Protein AF-A0A6M0Q9I7-F1 (afdb_monomer_lite)

Sequence (82 aa):
MNVSVKQIVEKMDQELKLALTEDPAKVRDHLLVIRSLCDLVLQEPMKSTPKIDTSTPHSLLKEPKKNIQTDDEANGDSLFDF

Structure (mmCIF, N/CA/C/O backbone):
data_AF-A0A6M0Q9I7-F1
#
_entry.id   AF-A0A6M0Q9I7-F1
#
loop_
_atom_site.group_PDB
_atom_site.id
_atom_site.type_symbol
_atom_site.label_atom_id
_atom_site.label_alt_id
_atom_site.label_comp_id
_atom_site.label_asym_id
_atom_site.label_entity_id
_atom_site.label_seq_id
_atom_site.pdbx_PDB_ins_code
_atom_site.Cartn_x
_atom_site.Cartn_y
_atom_site.Cartn_z
_atom_site.occupancy
_atom_site.B_iso_or_equiv
_atom_site.auth_seq_id
_atom_site.auth_comp_id
_atom_site.auth_asym_id
_atom_site.auth_atom_id
_atom_site.pdbx_PDB_model_num
ATOM 1 N N . MET A 1 1 ? -6.996 -10.563 13.940 1.00 46.31 1 MET A N 1
ATOM 2 C CA . MET A 1 1 ? -5.693 -9.888 13.762 1.00 46.31 1 MET A CA 1
ATOM 3 C C . MET A 1 1 ? -5.889 -8.433 14.152 1.00 46.31 1 MET A C 1
ATOM 5 O O . MET A 1 1 ? -6.567 -7.733 13.420 1.00 46.31 1 MET A O 1
ATOM 9 N N . ASN A 1 2 ? -5.382 -7.992 15.307 1.00 55.34 2 ASN A N 1
ATOM 10 C CA . ASN A 1 2 ? -5.457 -6.580 15.704 1.00 55.34 2 ASN A CA 1
ATOM 11 C C . ASN A 1 2 ? -4.238 -5.855 15.136 1.00 55.34 2 ASN A C 1
ATOM 13 O O . ASN A 1 2 ? -3.213 -5.732 15.802 1.00 55.34 2 ASN A O 1
ATOM 17 N N . VAL A 1 3 ? -4.326 -5.453 13.873 1.00 73.19 3 VAL A N 1
ATOM 18 C CA . VAL A 1 3 ? -3.326 -4.585 13.255 1.00 73.19 3 VAL A CA 1
ATOM 19 C C . VAL A 1 3 ? -3.693 -3.142 13.600 1.00 73.19 3 VAL A C 1
ATOM 21 O O . VAL A 1 3 ? -4.798 -2.693 13.326 1.00 73.19 3 VAL A O 1
ATOM 24 N N . SER A 1 4 ? -2.782 -2.420 14.250 1.00 88.75 4 SER A N 1
ATOM 25 C CA . SER A 1 4 ? -3.000 -1.013 14.594 1.00 88.75 4 SER A CA 1
ATOM 26 C C . SER A 1 4 ? -2.923 -0.129 13.349 1.00 88.75 4 SER A C 1
ATOM 28 O O . SER A 1 4 ? -2.090 -0.374 12.477 1.00 88.75 4 SER A O 1
ATOM 30 N N . VAL A 1 5 ? -3.669 0.979 13.323 1.00 91.19 5 VAL A N 1
ATOM 31 C CA . VAL A 1 5 ? -3.608 1.989 12.244 1.00 91.19 5 VAL A CA 1
ATOM 32 C C . VAL A 1 5 ? -2.165 2.412 11.929 1.00 91.19 5 VAL A C 1
ATOM 34 O O . VAL A 1 5 ? -1.784 2.481 10.766 1.00 91.19 5 VAL A O 1
ATOM 37 N N . LYS A 1 6 ? -1.314 2.588 12.952 1.00 91.88 6 LYS A N 1
ATOM 38 C CA . LYS A 1 6 ? 0.123 2.890 12.785 1.00 91.88 6 LYS A CA 1
ATOM 39 C C . LYS A 1 6 ? 0.852 1.870 11.902 1.00 91.88 6 LYS A C 1
ATOM 41 O O . LYS A 1 6 ? 1.649 2.259 11.061 1.00 91.88 6 LYS A O 1
ATOM 46 N N . GLN A 1 7 ? 0.580 0.578 12.087 1.00 93.50 7 GLN A N 1
ATOM 47 C CA . GLN A 1 7 ? 1.195 -0.491 11.296 1.00 93.50 7 GLN A CA 1
ATOM 48 C C . GLN A 1 7 ? 0.694 -0.475 9.849 1.00 93.50 7 GLN A C 1
ATOM 50 O O . GLN A 1 7 ? 1.479 -0.711 8.936 1.00 93.50 7 GLN A O 1
ATOM 55 N N . ILE A 1 8 ? -0.584 -0.152 9.627 1.00 94.69 8 ILE A N 1
ATOM 56 C CA . ILE A 1 8 ? -1.132 -0.014 8.271 1.00 94.69 8 ILE A CA 1
ATOM 57 C C . ILE A 1 8 ? -0.472 1.159 7.544 1.00 94.69 8 ILE A C 1
ATOM 59 O O . ILE A 1 8 ? -0.022 1.003 6.412 1.00 94.69 8 ILE A O 1
ATOM 63 N N . VAL A 1 9 ? -0.350 2.309 8.207 1.00 95.38 9 VAL A N 1
ATOM 64 C CA . VAL A 1 9 ? 0.290 3.498 7.628 1.00 95.38 9 VAL A CA 1
ATOM 65 C C . VAL A 1 9 ? 1.777 3.251 7.343 1.00 95.38 9 VAL A C 1
ATOM 67 O O . VAL A 1 9 ? 2.263 3.630 6.282 1.00 95.38 9 VAL A O 1
ATOM 70 N N . GLU A 1 10 ? 2.498 2.550 8.225 1.00 96.50 10 GLU A N 1
ATOM 71 C CA . GLU A 1 10 ? 3.882 2.124 7.950 1.00 96.50 10 GLU A CA 1
ATOM 72 C C . GLU A 1 10 ? 3.967 1.199 6.726 1.00 96.50 10 GLU A C 1
ATOM 74 O O . GLU A 1 10 ? 4.902 1.307 5.934 1.00 96.50 10 GLU A O 1
ATOM 79 N N . LYS A 1 11 ? 2.984 0.311 6.530 1.00 96.56 11 LYS A N 1
ATOM 80 C CA . LYS A 1 11 ? 2.923 -0.553 5.344 1.00 96.56 11 LYS A CA 1
ATOM 81 C C . LYS A 1 11 ? 2.632 0.230 4.068 1.00 96.56 11 LYS A C 1
ATOM 83 O O . LYS A 1 11 ? 3.268 -0.041 3.058 1.00 96.56 11 LYS A O 1
ATOM 88 N N . MET A 1 12 ? 1.757 1.234 4.115 1.00 97.19 12 MET A N 1
ATOM 89 C CA . MET A 1 12 ? 1.532 2.133 2.976 1.00 97.19 12 MET A CA 1
ATOM 90 C C . MET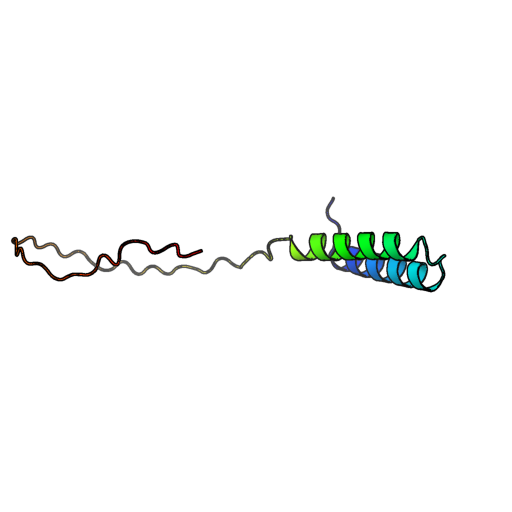 A 1 12 ? 2.817 2.849 2.548 1.00 97.19 12 MET A C 1
ATOM 92 O O . MET A 1 12 ? 3.105 2.919 1.358 1.00 97.19 12 MET A O 1
ATOM 96 N N . ASP A 1 13 ? 3.603 3.351 3.505 1.00 97.31 13 ASP A N 1
ATOM 97 C CA . ASP A 1 13 ? 4.883 4.014 3.221 1.00 97.31 13 ASP A CA 1
ATOM 98 C C . ASP A 1 13 ? 5.899 3.058 2.568 1.00 97.31 13 ASP A C 1
ATOM 100 O O . ASP A 1 13 ? 6.610 3.438 1.636 1.00 97.31 13 ASP A O 1
ATOM 104 N N . GLN A 1 14 ? 5.936 1.793 3.001 1.00 97.25 14 GLN A N 1
ATOM 105 C CA . GLN A 1 14 ? 6.762 0.765 2.359 1.00 97.25 14 GLN A CA 1
ATOM 106 C C . GLN A 1 14 ? 6.331 0.502 0.912 1.00 97.25 14 GLN A C 1
ATOM 108 O O . GLN A 1 14 ? 7.176 0.525 0.019 1.00 97.25 14 GLN A O 1
ATOM 113 N N . GLU A 1 15 ? 5.035 0.303 0.668 1.00 97.31 15 GLU A N 1
ATOM 114 C CA . GLU A 1 15 ? 4.505 0.075 -0.681 1.00 97.31 15 GLU A CA 1
ATOM 115 C C . GLU A 1 15 ? 4.741 1.281 -1.603 1.00 97.31 15 GLU A C 1
ATOM 117 O O . GLU A 1 15 ? 5.079 1.106 -2.772 1.00 97.31 15 GLU A O 1
ATOM 122 N N . LEU A 1 16 ? 4.653 2.510 -1.078 1.00 97.00 16 LEU A N 1
ATOM 123 C CA . LEU A 1 16 ? 4.975 3.728 -1.827 1.00 97.00 16 LEU A CA 1
ATOM 124 C C . LEU A 1 16 ? 6.446 3.766 -2.245 1.00 97.00 16 LEU A C 1
ATOM 126 O O . LEU A 1 16 ? 6.751 4.075 -3.395 1.00 97.00 16 LEU A O 1
ATOM 130 N N . LYS A 1 17 ? 7.365 3.430 -1.335 1.00 97.56 17 LYS A N 1
ATOM 131 C CA . LYS A 1 17 ? 8.800 3.362 -1.650 1.00 97.56 17 LYS A CA 1
ATOM 132 C C . LYS A 1 17 ? 9.091 2.312 -2.714 1.00 97.56 17 LYS A C 1
ATOM 134 O O . LYS A 1 17 ? 9.852 2.597 -3.633 1.00 97.56 17 LYS A O 1
ATOM 139 N N . LEU A 1 18 ? 8.460 1.141 -2.619 1.00 96.38 18 LEU A N 1
ATOM 140 C CA . LEU A 1 18 ? 8.597 0.092 -3.627 1.00 96.38 18 LEU A CA 1
ATOM 141 C C . LEU A 1 18 ? 8.091 0.577 -4.986 1.00 96.38 18 LEU A C 1
ATOM 143 O O . LEU A 1 18 ? 8.849 0.525 -5.949 1.00 96.38 18 LEU A O 1
ATOM 147 N N . ALA A 1 19 ? 6.893 1.163 -5.042 1.00 96.44 19 ALA A N 1
ATOM 148 C CA . ALA A 1 19 ? 6.299 1.700 -6.266 1.00 96.44 19 ALA A CA 1
ATOM 149 C C . ALA A 1 19 ? 7.161 2.768 -6.968 1.00 96.44 19 ALA A C 1
ATOM 151 O O . ALA A 1 19 ? 7.077 2.918 -8.182 1.00 96.44 19 ALA A O 1
ATOM 152 N N . LEU A 1 20 ? 7.992 3.511 -6.231 1.00 94.31 20 LEU A N 1
ATOM 153 C CA . LEU A 1 20 ? 8.916 4.494 -6.812 1.00 94.31 20 LEU A CA 1
ATOM 154 C C . LEU A 1 20 ? 10.169 3.865 -7.437 1.00 94.31 20 LEU A C 1
ATOM 156 O O . LEU A 1 20 ? 10.831 4.509 -8.247 1.00 94.31 20 LEU A O 1
ATOM 160 N N . THR A 1 21 ? 10.519 2.643 -7.035 1.00 94.56 21 THR A N 1
ATOM 161 C CA . THR A 1 21 ? 11.748 1.948 -7.459 1.00 94.56 21 THR A CA 1
ATOM 162 C C . THR A 1 21 ? 11.502 0.750 -8.375 1.00 94.56 21 THR A C 1
ATOM 164 O O . THR A 1 21 ? 12.437 0.275 -9.013 1.00 94.56 21 THR A O 1
ATOM 167 N N . GLU A 1 22 ? 10.269 0.252 -8.419 1.00 93.94 22 GLU A N 1
ATOM 168 C CA . GLU A 1 22 ? 9.866 -0.932 -9.176 1.00 93.94 22 GLU A CA 1
ATOM 169 C C . GLU A 1 22 ? 9.533 -0.638 -10.642 1.00 93.94 22 GLU A C 1
ATOM 171 O O . GLU A 1 22 ? 9.411 0.508 -11.082 1.00 93.94 22 GLU A O 1
ATOM 176 N N . ASP A 1 23 ? 9.363 -1.716 -11.406 1.00 93.12 23 ASP A N 1
ATOM 177 C CA . ASP A 1 23 ? 8.979 -1.654 -12.807 1.00 93.12 23 ASP A CA 1
ATOM 178 C C . ASP A 1 23 ? 7.608 -0.979 -12.980 1.00 93.12 23 ASP A C 1
ATOM 180 O O . ASP A 1 23 ? 6.673 -1.278 -12.226 1.00 93.12 23 ASP A O 1
ATOM 184 N N . PRO A 1 24 ? 7.402 -0.178 -14.045 1.00 89.19 24 PRO A N 1
ATOM 185 C CA . PRO A 1 24 ? 6.126 0.491 -14.327 1.00 89.19 24 PRO A CA 1
ATOM 186 C C . PRO A 1 24 ? 4.916 -0.454 -14.350 1.00 89.19 24 PRO A C 1
ATOM 188 O O . PRO A 1 24 ? 3.796 -0.050 -14.040 1.00 89.19 24 PRO A O 1
ATOM 191 N N . ALA A 1 25 ? 5.143 -1.722 -14.707 1.00 89.31 25 ALA A N 1
ATOM 192 C CA . ALA A 1 25 ? 4.127 -2.764 -14.692 1.00 89.31 25 ALA A CA 1
ATOM 193 C C . ALA A 1 25 ? 3.657 -3.121 -13.268 1.00 89.31 25 ALA A C 1
ATOM 195 O O . ALA A 1 25 ? 2.464 -3.334 -13.073 1.00 89.31 25 ALA A O 1
ATOM 196 N N . LYS A 1 26 ? 4.561 -3.130 -12.277 1.00 92.62 26 LYS A N 1
ATOM 197 C CA . LYS A 1 26 ? 4.261 -3.482 -10.877 1.00 92.62 26 LYS A CA 1
ATOM 198 C C . LYS A 1 26 ? 3.795 -2.296 -10.039 1.00 92.62 26 LYS A C 1
ATOM 200 O O . LYS A 1 26 ? 3.134 -2.488 -9.022 1.00 92.62 26 LYS A O 1
ATOM 205 N N . VAL A 1 27 ? 4.062 -1.062 -10.477 1.00 96.50 27 VAL A N 1
ATOM 206 C CA . VAL A 1 27 ? 3.569 0.155 -9.804 1.00 96.50 27 VAL A CA 1
ATOM 207 C C . VAL A 1 27 ? 2.055 0.100 -9.595 1.00 96.50 27 VAL A C 1
ATOM 209 O O . VAL A 1 27 ? 1.566 0.452 -8.523 1.00 96.50 27 VAL A O 1
ATOM 212 N N . ARG A 1 28 ? 1.297 -0.384 -10.590 1.00 95.31 28 ARG A N 1
ATOM 213 C CA . ARG A 1 28 ? -0.162 -0.529 -10.467 1.00 95.31 28 ARG A CA 1
ATOM 214 C C . ARG A 1 28 ? -0.554 -1.472 -9.333 1.00 95.31 28 ARG A C 1
ATOM 216 O O . ARG A 1 28 ? -1.488 -1.151 -8.603 1.00 95.31 28 ARG A O 1
ATOM 223 N N . ASP A 1 29 ? 0.163 -2.575 -9.162 1.00 95.75 29 ASP A N 1
ATOM 224 C CA . ASP A 1 29 ? -0.120 -3.558 -8.117 1.00 95.75 29 ASP A CA 1
ATOM 225 C C . ASP A 1 29 ? 0.148 -2.968 -6.726 1.00 95.75 29 ASP A C 1
ATOM 227 O O . ASP A 1 29 ? -0.717 -3.043 -5.854 1.00 95.75 29 ASP A O 1
ATOM 231 N N . HIS A 1 30 ? 1.270 -2.264 -6.544 1.00 97.44 30 HIS A N 1
ATOM 232 C CA . HIS A 1 30 ? 1.570 -1.558 -5.291 1.00 97.44 30 HIS A CA 1
ATOM 233 C C . HIS A 1 30 ? 0.506 -0.499 -4.947 1.00 97.44 30 HIS A C 1
ATOM 235 O O . HIS A 1 30 ? 0.062 -0.398 -3.802 1.00 97.44 30 HIS A O 1
ATOM 241 N N . LEU A 1 31 ? 0.017 0.255 -5.938 1.00 96.81 31 LEU A N 1
ATOM 242 C CA . LEU A 1 31 ? -1.056 1.235 -5.729 1.00 96.81 31 LEU A CA 1
ATOM 243 C C . LEU A 1 31 ? -2.393 0.580 -5.338 1.00 96.81 31 LEU A C 1
ATOM 245 O O . LEU A 1 31 ? -3.138 1.145 -4.533 1.00 96.81 31 LEU A O 1
ATOM 249 N N . LEU A 1 32 ? -2.704 -0.610 -5.863 1.00 97.56 32 LEU A N 1
ATOM 250 C CA . LEU A 1 32 ? -3.894 -1.372 -5.465 1.00 97.56 32 LEU A CA 1
ATOM 251 C C . LEU A 1 32 ? -3.799 -1.868 -4.017 1.00 97.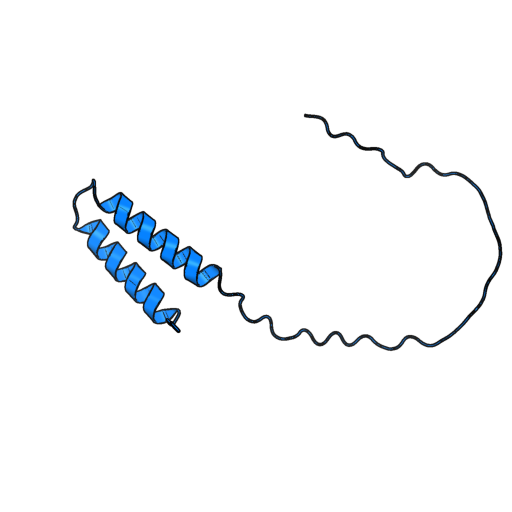56 32 LEU A C 1
ATOM 253 O O . LEU A 1 32 ? -4.797 -1.832 -3.288 1.00 97.56 32 LEU A O 1
ATOM 257 N N . VAL A 1 33 ? -2.605 -2.277 -3.578 1.00 97.12 33 VAL A N 1
ATOM 258 C CA . VAL A 1 33 ? -2.355 -2.634 -2.175 1.00 97.12 33 VAL A CA 1
ATOM 259 C C . VAL A 1 33 ? -2.576 -1.417 -1.281 1.00 97.12 33 VAL A C 1
ATOM 261 O O . VAL A 1 33 ? -3.354 -1.498 -0.334 1.00 97.12 33 VAL A O 1
ATOM 264 N N . ILE A 1 34 ? -1.983 -0.266 -1.615 1.00 97.19 34 ILE A N 1
ATOM 265 C CA . ILE A 1 34 ? -2.152 0.979 -0.847 1.00 97.19 34 ILE A CA 1
ATOM 266 C C . ILE A 1 34 ? -3.631 1.365 -0.736 1.00 97.19 34 ILE A C 1
ATOM 268 O O . ILE A 1 34 ? -4.098 1.678 0.358 1.00 97.19 34 ILE A O 1
ATOM 272 N N . ARG A 1 35 ? -4.396 1.288 -1.835 1.00 97.69 35 ARG A N 1
ATOM 273 C CA . ARG A 1 35 ? -5.845 1.540 -1.813 1.00 97.69 35 ARG A CA 1
ATOM 274 C C . ARG A 1 35 ? -6.564 0.619 -0.826 1.00 97.69 35 ARG A C 1
ATOM 276 O O . ARG A 1 35 ? -7.340 1.096 -0.006 1.00 97.69 35 ARG A O 1
ATOM 283 N N . SER A 1 36 ? -6.264 -0.675 -0.872 1.00 95.81 36 SER A N 1
ATOM 284 C CA . SER A 1 36 ? -6.873 -1.665 0.024 1.00 95.81 36 SER A CA 1
ATOM 285 C C . SER A 1 36 ? -6.532 -1.391 1.494 1.00 95.81 36 SER A C 1
ATOM 287 O O . SER A 1 36 ? -7.373 -1.565 2.372 1.00 95.81 36 SER A O 1
ATOM 289 N N . LEU A 1 37 ? -5.312 -0.917 1.771 1.00 95.25 37 LEU A N 1
ATOM 290 C CA . LEU A 1 37 ? -4.897 -0.492 3.109 1.00 95.25 37 LEU A CA 1
ATOM 291 C C . LEU A 1 37 ? -5.670 0.752 3.581 1.00 95.25 37 LEU A C 1
ATOM 293 O O . LEU A 1 37 ? -6.020 0.827 4.758 1.00 95.25 37 LEU A O 1
ATOM 297 N N . CYS A 1 38 ? -5.962 1.712 2.693 1.00 95.50 38 CYS A N 1
ATOM 298 C CA . CYS A 1 38 ? -6.804 2.871 3.021 1.00 95.50 38 CYS A CA 1
ATOM 299 C C . CYS A 1 38 ? -8.215 2.416 3.380 1.00 95.50 38 CYS A C 1
ATOM 301 O O . CYS A 1 38 ? -8.748 2.814 4.414 1.00 95.50 38 CYS A O 1
ATOM 303 N N . ASP A 1 39 ? -8.789 1.550 2.546 1.00 94.06 39 ASP A N 1
ATOM 304 C CA . ASP A 1 39 ? -10.131 1.018 2.748 1.00 94.06 39 ASP A CA 1
ATOM 305 C C . ASP A 1 39 ? -10.222 0.268 4.087 1.00 94.06 39 ASP A C 1
ATOM 307 O O . ASP A 1 39 ? -11.171 0.476 4.837 1.00 94.06 39 ASP A O 1
ATOM 311 N N . LEU A 1 40 ? -9.200 -0.517 4.451 1.00 91.56 40 LEU A N 1
ATOM 312 C CA . LEU A 1 40 ? -9.139 -1.231 5.731 1.00 91.56 40 LEU A CA 1
ATOM 313 C C . LEU A 1 40 ? -9.177 -0.288 6.946 1.00 91.56 40 LEU A C 1
ATOM 315 O O . LEU A 1 40 ? -9.875 -0.573 7.915 1.00 91.56 40 LEU A O 1
ATOM 319 N N . VAL A 1 41 ? -8.446 0.831 6.902 1.00 90.94 41 VAL A N 1
ATOM 320 C CA . VAL A 1 41 ? -8.428 1.823 7.997 1.00 90.94 41 VAL A CA 1
ATOM 321 C C . VAL A 1 41 ? -9.757 2.570 8.090 1.00 90.94 41 VAL A C 1
ATOM 323 O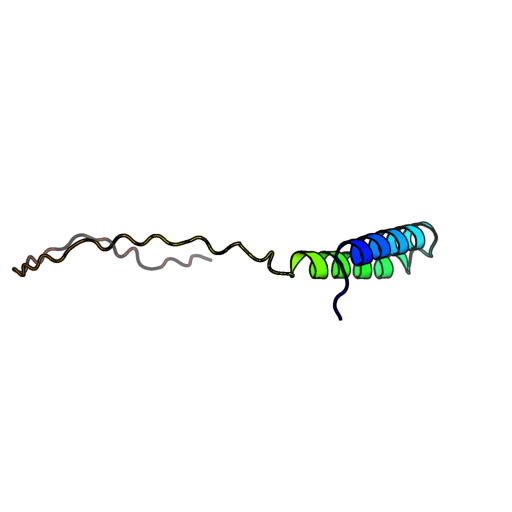 O . VAL A 1 41 ? -10.228 2.855 9.187 1.00 90.94 41 VAL A O 1
ATOM 326 N N . LEU A 1 42 ? -10.358 2.903 6.946 1.00 90.38 42 LEU A N 1
ATOM 327 C CA . LEU A 1 42 ? -11.586 3.697 6.878 1.00 90.38 42 LEU A CA 1
ATOM 328 C C . LEU A 1 42 ? -12.854 2.877 7.161 1.00 90.38 42 LEU A C 1
ATOM 330 O O . LEU A 1 42 ? -13.866 3.448 7.562 1.00 90.38 42 LEU A O 1
ATOM 334 N N . GLN A 1 43 ? -12.812 1.558 6.958 1.00 82.44 43 GLN A N 1
ATOM 335 C CA . GLN A 1 43 ? -13.921 0.646 7.249 1.00 82.44 43 GLN A CA 1
ATOM 336 C C . GLN A 1 43 ? -14.065 0.310 8.734 1.00 82.44 43 GLN A C 1
ATOM 338 O O . GLN A 1 43 ? -15.127 -0.179 9.124 1.00 82.44 43 GLN A O 1
ATOM 343 N N . GLU A 1 44 ? -13.051 0.555 9.574 1.00 70.19 44 GLU A N 1
ATOM 344 C CA . GLU A 1 44 ? -13.247 0.432 11.016 1.00 70.19 44 GLU A CA 1
ATOM 345 C C . GLU A 1 44 ? -14.283 1.481 11.443 1.00 70.19 44 GLU A C 1
ATOM 347 O O . GLU A 1 44 ? -14.019 2.681 11.305 1.00 70.19 44 GLU A O 1
ATOM 352 N N . PRO A 1 45 ? -15.464 1.081 11.962 1.00 57.12 45 PRO A N 1
ATOM 353 C CA . PRO A 1 45 ? -16.376 2.046 12.536 1.00 57.12 45 PRO A CA 1
ATOM 354 C C . PRO A 1 45 ? -15.616 2.676 13.696 1.00 57.12 45 PRO A C 1
ATOM 356 O O . PRO A 1 45 ? -15.409 2.027 14.728 1.00 57.12 45 PRO A O 1
ATOM 359 N N . MET A 1 46 ? -15.160 3.925 13.523 1.00 54.75 46 MET A N 1
ATOM 360 C CA . MET A 1 46 ? -14.760 4.769 14.641 1.00 54.75 46 MET A CA 1
ATOM 361 C C . MET A 1 46 ? -15.868 4.578 15.653 1.00 54.75 46 MET A C 1
ATOM 363 O O . MET A 1 46 ? -17.013 4.899 15.339 1.00 54.75 46 MET A O 1
ATOM 367 N N . LYS A 1 47 ? -15.556 3.945 16.790 1.00 52.38 47 LYS A N 1
ATOM 368 C CA . LYS A 1 47 ? -16.523 3.705 17.855 1.00 52.38 47 LYS A CA 1
ATOM 369 C C . LYS A 1 47 ? -17.077 5.070 18.217 1.00 52.38 47 LYS A C 1
ATOM 371 O O . LYS A 1 47 ? -16.461 5.812 18.977 1.00 52.38 47 LYS A O 1
ATOM 376 N N . SER A 1 48 ? -18.198 5.415 17.599 1.00 49.62 48 SER A N 1
ATOM 377 C CA . SER A 1 48 ? -18.984 6.580 17.908 1.00 49.62 48 SER A CA 1
ATOM 378 C C . SER A 1 48 ? -19.320 6.386 19.366 1.00 49.62 48 SER A C 1
ATOM 380 O O . SER A 1 48 ? -19.998 5.425 19.738 1.00 49.62 48 SER A O 1
ATOM 382 N N . THR A 1 49 ? -18.722 7.236 20.190 1.00 53.88 49 THR A N 1
ATOM 383 C CA . THR A 1 49 ? -19.063 7.363 21.595 1.00 53.88 49 THR A CA 1
ATOM 384 C C . THR A 1 49 ? -20.587 7.350 21.700 1.00 53.88 49 THR A C 1
ATOM 386 O O . THR A 1 49 ? -21.252 7.978 20.867 1.00 53.88 49 THR A O 1
ATOM 389 N N . PRO A 1 50 ? -21.168 6.589 22.643 1.00 50.78 50 PRO A N 1
ATOM 390 C CA . PRO A 1 50 ? -22.612 6.535 22.767 1.00 50.78 50 PRO A CA 1
ATOM 391 C C . PRO A 1 50 ? -23.095 7.961 23.020 1.00 50.78 50 PRO A C 1
ATOM 393 O O . PRO A 1 50 ? -22.802 8.553 24.061 1.00 50.78 50 PRO A O 1
ATOM 396 N N . LYS A 1 51 ? -23.787 8.541 22.034 1.00 54.72 51 LYS A N 1
ATOM 397 C CA . LYS A 1 51 ? -24.594 9.732 22.256 1.00 54.72 51 LYS A CA 1
ATOM 398 C C . LYS A 1 51 ? -25.640 9.293 23.269 1.00 54.72 51 LYS A C 1
ATOM 400 O O . LYS A 1 51 ? -26.456 8.424 22.983 1.00 54.72 51 LYS A O 1
ATOM 405 N N . ILE A 1 52 ? -25.528 9.808 24.486 1.00 54.00 52 ILE A N 1
ATOM 406 C CA . ILE A 1 52 ? -26.537 9.629 25.520 1.00 54.00 52 ILE A CA 1
ATOM 407 C C . ILE A 1 52 ? -27.766 10.382 25.012 1.00 54.00 52 ILE A C 1
ATOM 409 O O . ILE A 1 52 ? -27.866 11.599 25.176 1.00 54.00 52 ILE A O 1
ATOM 413 N N . ASP A 1 53 ? -28.669 9.666 24.343 1.00 51.03 53 ASP A N 1
ATOM 414 C CA . ASP A 1 53 ? -30.020 10.136 24.068 1.00 51.03 53 ASP A CA 1
ATOM 415 C C . ASP A 1 53 ? -30.730 10.295 25.411 1.00 51.03 53 ASP A C 1
ATOM 417 O O . ASP A 1 53 ? -31.339 9.373 25.956 1.00 51.03 53 ASP A O 1
ATOM 421 N N . THR A 1 54 ? -30.608 11.494 25.974 1.00 50.66 54 THR A N 1
ATOM 422 C CA . THR A 1 54 ? -31.402 11.932 27.119 1.00 50.66 54 THR A CA 1
ATOM 423 C C . THR A 1 54 ? -32.803 12.227 26.593 1.00 50.66 54 THR A C 1
ATOM 425 O O . THR A 1 54 ? -33.177 13.374 26.367 1.00 50.66 54 THR A O 1
ATOM 428 N N . SER A 1 55 ? -33.563 11.166 26.326 1.00 55.31 55 SER A N 1
ATOM 429 C CA . SER A 1 55 ? -34.996 11.261 26.078 1.00 55.31 55 SER A CA 1
ATOM 430 C C . SER A 1 55 ? -35.670 11.577 27.410 1.00 55.31 55 SER A C 1
ATOM 432 O O . SER A 1 55 ? -35.849 10.732 28.286 1.00 55.31 55 SER A O 1
ATOM 434 N N . THR A 1 56 ? -35.979 12.856 27.588 1.00 53.84 56 THR A N 1
ATOM 435 C CA . THR A 1 56 ? -36.839 13.361 28.650 1.00 53.84 56 THR A CA 1
ATOM 436 C C . THR A 1 56 ? -38.206 12.669 28.581 1.00 53.84 56 THR A C 1
ATOM 438 O O . THR A 1 56 ? -38.808 12.609 27.505 1.00 53.84 56 THR A O 1
ATOM 441 N N . PRO A 1 57 ? -38.750 12.159 29.702 1.00 46.88 57 PRO A N 1
ATOM 442 C CA . PRO A 1 57 ? -40.097 11.615 29.717 1.00 46.88 57 PRO A CA 1
ATOM 443 C C . PRO A 1 57 ? -41.081 12.786 29.701 1.00 46.88 57 PRO A C 1
ATOM 445 O O . PRO A 1 57 ? -41.361 13.399 30.732 1.00 46.88 57 PRO A O 1
ATOM 448 N N . HIS A 1 58 ? -41.598 13.130 28.523 1.00 49.41 58 HIS A N 1
ATOM 449 C CA . HIS A 1 58 ? -42.739 14.031 28.449 1.00 49.41 58 HIS A CA 1
ATOM 450 C C . HIS A 1 58 ? -43.990 13.301 28.939 1.00 49.41 58 HIS A C 1
ATOM 452 O O . HIS A 1 58 ? -44.420 12.282 28.403 1.00 49.41 58 HIS A O 1
ATOM 458 N N . SER A 1 59 ? -44.491 13.854 30.039 1.00 42.78 59 SER A N 1
ATOM 459 C CA . SER A 1 59 ? -45.684 13.510 30.790 1.00 42.78 59 SER A CA 1
ATOM 460 C C . SER A 1 59 ? -46.873 13.091 29.925 1.00 42.78 59 SER A C 1
ATOM 462 O O . SER A 1 59 ? -47.228 13.754 28.953 1.00 42.78 59 SER A O 1
ATOM 464 N N . LEU A 1 60 ? -47.539 12.039 30.407 1.00 51.19 60 LEU A N 1
ATOM 465 C CA . LEU A 1 60 ? -48.977 11.799 30.311 1.00 51.19 60 LEU A CA 1
ATOM 466 C C . LEU A 1 60 ? -49.761 13.099 30.096 1.00 51.19 60 LEU A C 1
ATOM 468 O O . LEU A 1 60 ? -49.626 13.997 30.922 1.00 51.19 60 LEU A O 1
ATOM 472 N N . LEU A 1 61 ? -50.610 13.144 29.066 1.00 45.22 61 LEU A N 1
ATOM 473 C CA . LEU A 1 61 ? -51.994 13.622 29.138 1.00 45.22 61 LEU A CA 1
ATOM 474 C C . LEU A 1 61 ? -52.750 13.196 27.868 1.00 45.22 61 LEU A C 1
ATOM 476 O O . LEU A 1 61 ? -52.259 13.245 26.746 1.00 45.22 61 LEU A O 1
ATOM 480 N N . LYS A 1 62 ? -53.950 12.688 28.110 1.00 48.97 62 LYS A N 1
ATOM 481 C CA . LYS A 1 62 ? -54.827 11.920 27.235 1.00 48.97 62 LYS A CA 1
ATOM 482 C C . LYS A 1 62 ? -56.009 12.809 26.878 1.00 48.97 62 LYS A C 1
ATOM 484 O O . LYS A 1 62 ? -56.711 13.181 27.806 1.00 48.97 62 LYS A O 1
ATOM 489 N N . GLU A 1 63 ? -56.307 13.045 25.600 1.00 49.84 63 GLU A N 1
ATOM 490 C CA . GLU A 1 63 ? -57.681 13.345 25.169 1.00 49.84 63 GLU A CA 1
ATOM 491 C C . GLU A 1 63 ? -57.961 12.863 23.731 1.00 49.84 63 GLU A C 1
ATOM 493 O O . GLU A 1 63 ? -57.158 13.104 22.832 1.00 49.84 63 GLU A O 1
ATOM 498 N N . PRO A 1 64 ? -59.101 12.186 23.494 1.00 54.84 64 PRO A N 1
ATOM 499 C CA . PRO A 1 64 ? -59.616 11.880 22.164 1.00 54.84 64 PRO A CA 1
ATOM 500 C C . PRO A 1 64 ? -60.635 12.947 21.734 1.00 54.84 64 PRO A C 1
ATOM 502 O O . PRO A 1 64 ? -61.386 13.407 22.590 1.00 54.84 64 PRO A O 1
ATOM 505 N N . LYS A 1 65 ? -60.730 13.280 20.433 1.00 42.56 65 LYS A N 1
ATOM 506 C CA . LYS A 1 65 ? -61.978 13.694 19.740 1.00 42.56 65 LYS A CA 1
ATOM 507 C C . LYS A 1 65 ? -61.747 14.029 18.249 1.00 42.56 65 LYS A C 1
ATOM 509 O O . LYS A 1 65 ? -61.100 15.011 17.923 1.00 42.56 65 LYS A O 1
ATOM 514 N N . LYS A 1 66 ? -62.456 13.266 17.406 1.00 41.38 66 LYS A N 1
ATOM 515 C CA . LYS A 1 66 ? -63.404 13.740 16.375 1.00 41.38 66 LYS A CA 1
ATOM 516 C C . LYS A 1 66 ? -62.857 14.307 15.045 1.00 41.38 66 LYS A C 1
ATOM 518 O O . LYS A 1 66 ? -62.595 15.490 14.907 1.00 41.38 66 LYS A O 1
ATOM 523 N N . ASN A 1 67 ? -62.835 13.408 14.060 1.00 45.00 67 ASN A N 1
ATOM 524 C CA . ASN A 1 67 ? -63.197 13.524 12.639 1.00 45.00 67 ASN A CA 1
ATOM 525 C C . ASN A 1 67 ? -63.367 14.952 12.067 1.00 45.00 67 ASN A C 1
ATOM 527 O O . ASN A 1 67 ? -64.398 15.582 12.300 1.00 45.00 67 ASN A O 1
ATOM 531 N N . ILE A 1 68 ? -62.444 15.366 11.194 1.00 46.97 68 ILE A N 1
ATOM 532 C CA . ILE A 1 68 ? -62.704 16.273 10.065 1.00 46.97 68 ILE A CA 1
ATOM 533 C C . ILE A 1 68 ? -62.064 15.647 8.819 1.00 46.97 68 ILE A C 1
ATOM 535 O O . ILE A 1 68 ? -60.938 15.159 8.859 1.00 46.97 68 ILE A O 1
ATOM 539 N N . GLN A 1 69 ? -62.849 15.612 7.749 1.00 49.78 69 GLN A N 1
ATOM 540 C CA . GLN A 1 69 ? -62.572 15.071 6.427 1.00 49.78 69 GLN A CA 1
ATOM 541 C C . GLN A 1 69 ? -62.563 16.2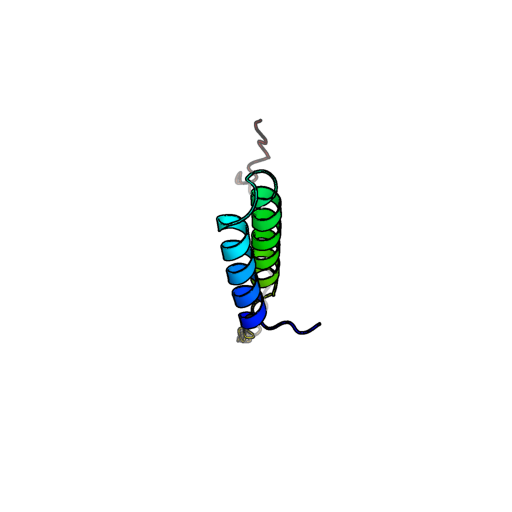70 5.473 1.00 49.78 69 GLN A C 1
ATOM 543 O O . GLN A 1 69 ? -63.593 16.928 5.390 1.00 49.78 69 GLN A O 1
ATOM 548 N N . THR A 1 70 ? -61.422 16.551 4.839 1.00 42.81 70 THR A N 1
ATOM 549 C CA . THR A 1 70 ? -61.198 17.410 3.648 1.00 42.81 70 THR A CA 1
ATOM 550 C C . THR A 1 70 ? -59.681 17.414 3.436 1.00 42.81 70 THR A C 1
ATOM 552 O O . THR A 1 70 ? -58.954 17.784 4.353 1.00 42.81 70 THR A O 1
ATOM 555 N N . ASP A 1 71 ? -59.160 16.688 2.448 1.00 52.44 71 ASP A N 1
ATOM 556 C CA . ASP A 1 71 ? -58.965 17.161 1.065 1.00 52.44 71 ASP A CA 1
ATOM 557 C C . ASP A 1 71 ? -58.008 18.360 1.038 1.00 52.44 71 ASP A C 1
ATOM 559 O O . ASP A 1 71 ? -58.432 19.496 1.220 1.00 52.44 71 ASP A O 1
ATOM 563 N N . ASP A 1 72 ? -56.712 18.061 0.925 1.00 52.88 72 ASP A N 1
ATOM 564 C CA . ASP A 1 72 ? -55.729 18.972 0.341 1.00 52.88 72 ASP A CA 1
ATOM 565 C C . ASP A 1 72 ? -54.541 18.138 -0.172 1.00 52.88 72 ASP A C 1
ATOM 567 O O . ASP A 1 72 ? -53.835 17.450 0.572 1.00 52.88 72 ASP A O 1
ATOM 571 N N . GLU A 1 73 ? -54.435 18.120 -1.494 1.00 56.59 73 GLU A N 1
ATOM 572 C CA . GLU A 1 73 ? -53.418 17.535 -2.366 1.00 56.59 73 GLU A CA 1
ATOM 57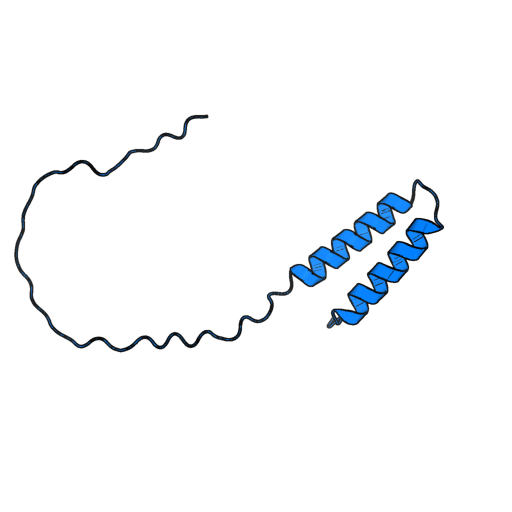3 C C . GLU A 1 73 ? -51.969 17.616 -1.849 1.00 56.59 73 GLU A C 1
ATOM 575 O O . GLU A 1 73 ? -51.235 18.562 -2.129 1.00 56.59 73 GLU A O 1
ATOM 580 N N . ALA A 1 74 ? -51.489 16.561 -1.183 1.00 57.06 74 ALA A N 1
ATOM 581 C CA . ALA A 1 74 ? -50.060 16.417 -0.884 1.00 57.06 74 ALA A CA 1
ATOM 582 C C . ALA A 1 74 ? -49.569 14.961 -0.933 1.00 57.06 74 ALA A C 1
ATOM 584 O O . ALA A 1 74 ? -48.797 14.521 -0.088 1.00 57.06 74 ALA A O 1
ATOM 585 N N . ASN A 1 75 ? -49.995 14.205 -1.946 1.00 56.09 75 ASN A N 1
ATOM 586 C CA . ASN A 1 75 ? -49.255 13.029 -2.404 1.00 56.09 75 ASN A CA 1
ATOM 587 C C . ASN A 1 75 ? -48.754 13.337 -3.813 1.00 56.09 75 ASN A C 1
ATOM 589 O O . ASN A 1 75 ? -49.409 13.003 -4.796 1.00 56.09 75 ASN A O 1
ATOM 593 N N . GLY A 1 76 ? -47.618 14.037 -3.892 1.00 58.59 76 GLY A N 1
ATOM 594 C CA . GLY A 1 76 ? -46.832 14.145 -5.117 1.00 58.59 76 GLY A CA 1
ATOM 595 C C . GLY A 1 76 ? -46.382 12.747 -5.514 1.00 58.59 76 GLY A C 1
ATOM 596 O O . GLY A 1 76 ? -45.374 12.249 -5.015 1.00 58.59 76 GLY A O 1
ATOM 597 N N . ASP A 1 77 ? -47.217 12.103 -6.321 1.00 60.69 77 ASP A N 1
ATOM 598 C CA . ASP A 1 77 ? -47.002 10.775 -6.859 1.00 60.69 77 ASP A CA 1
ATOM 599 C C . ASP A 1 77 ? -45.745 10.767 -7.735 1.00 60.69 77 ASP A C 1
ATOM 601 O O . ASP A 1 77 ? -45.346 11.770 -8.331 1.00 60.69 77 ASP A O 1
ATOM 605 N N . SER A 1 78 ? -45.089 9.620 -7.732 1.00 59.91 78 SER A N 1
ATOM 606 C CA . SER A 1 78 ? -43.749 9.394 -8.251 1.00 59.91 78 SER A CA 1
ATOM 607 C C . SER A 1 78 ? -43.578 9.877 -9.689 1.00 59.91 78 SER A C 1
ATOM 609 O O . SER A 1 78 ? -44.258 9.398 -10.592 1.00 59.91 78 SER A O 1
ATOM 611 N N . LEU A 1 79 ? -42.556 10.696 -9.930 1.00 63.62 79 LEU A N 1
ATOM 612 C CA . LEU A 1 79 ? -41.961 10.822 -11.256 1.00 63.62 79 LEU A CA 1
ATOM 613 C C . LEU A 1 79 ? -40.481 10.453 -11.150 1.00 63.62 79 LEU A C 1
ATOM 615 O O . LEU A 1 79 ? -39.593 11.298 -11.087 1.00 63.62 79 LEU A O 1
ATOM 619 N N . PHE A 1 80 ? -40.224 9.143 -11.095 1.00 55.41 80 PHE A N 1
ATOM 620 C CA . PHE A 1 80 ? -39.074 8.626 -11.826 1.00 55.41 80 PHE A CA 1
ATOM 621 C C . PHE A 1 80 ? -39.227 9.139 -13.261 1.00 55.41 80 PHE A C 1
ATOM 623 O O . PHE A 1 80 ? -40.082 8.641 -13.990 1.00 55.41 80 PHE A O 1
ATOM 630 N N . ASP A 1 81 ? -38.444 10.148 -13.630 1.00 61.84 81 ASP A N 1
ATOM 631 C CA . ASP A 1 81 ? -38.212 10.498 -15.025 1.00 61.84 81 ASP A CA 1
ATOM 632 C C . ASP A 1 81 ? -36.729 10.247 -15.314 1.00 61.84 81 ASP A C 1
ATOM 634 O O . ASP A 1 81 ? -35.863 10.581 -14.500 1.00 61.84 81 ASP A O 1
ATOM 638 N N . PHE A 1 82 ? -36.499 9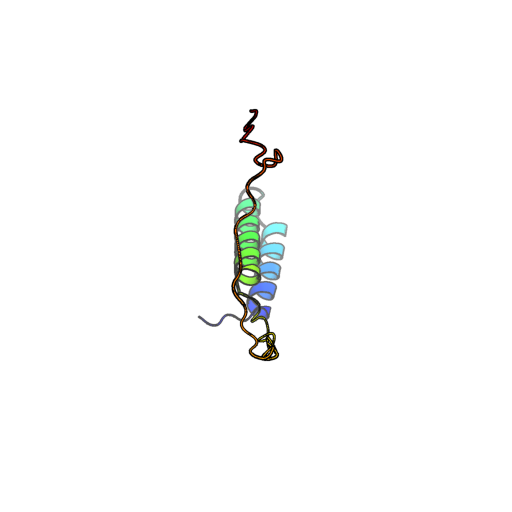.508 -16.392 1.00 53.03 82 PHE A N 1
ATOM 639 C CA . PHE A 1 82 ? -35.266 8.798 -16.742 1.00 53.03 82 PHE A CA 1
ATOM 640 C C . PHE A 1 82 ? -34.074 9.709 -17.061 1.00 53.03 82 PHE A C 1
ATOM 642 O O . PHE A 1 82 ? -34.281 10.826 -17.582 1.00 53.03 82 PHE A O 1
#

Organism: NCBI:txid1808955

InterPro domains:
  IPR035218 Protein of unknown function DUF5327 [PF17261] (1-82)

Radius of gyration: 28.22 Å; chains: 1; bounding box: 75×29×48 Å

Secondary structure (DSSP, 8-state):
----HHHHHHHHHHHHHHHHHS-HHHHHHHHHHHHHHHHHHHHS--------------------------------------

pLDDT: mean 73.27, std 21.37, range [41.38, 97.69]

Foldseek 3Di:
DPDDLVNLVVLLVVLVVCLVVDDPVCVVVSVVSNVVSVVVVVPPPPPPDPPPPPPDPDDDDDDDDDDDDDDDDDPPDDDPDD